Protein AF-A0A2W1BA21-F1 (afdb_monomer_lite)

Sequence (87 aa):
MIIVSKEELLAFKKLDLLYQMNLLREQSARLERRYDCSLEEFRSLVNDSDENYEMWDDLIEWEACQSALSEVSSLMERINAEDIEVR

Structure (mmCIF, N/CA/C/O backbone):
data_AF-A0A2W1BA21-F1
#
_entry.id   AF-A0A2W1BA21-F1
#
loop_
_atom_site.group_PDB
_atom_site.id
_atom_site.type_symbol
_atom_site.label_atom_id
_atom_site.label_alt_id
_atom_site.label_comp_id
_atom_site.label_asym_id
_atom_site.label_entity_id
_atom_site.label_seq_id
_atom_site.pdbx_PDB_ins_code
_atom_site.Cartn_x
_atom_site.Cartn_y
_atom_site.Cartn_z
_atom_site.occupancy
_atom_site.B_iso_or_equiv
_atom_site.auth_seq_id
_atom_s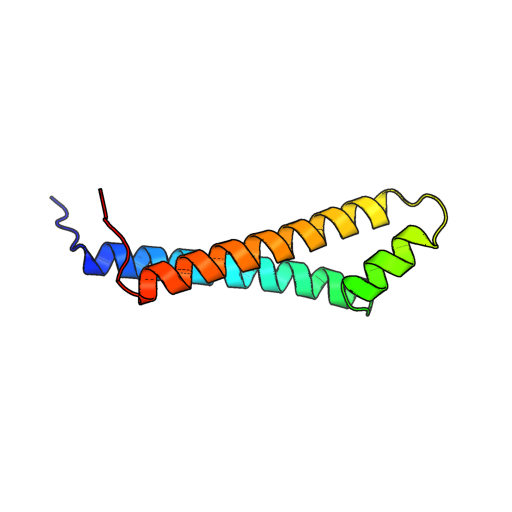ite.auth_comp_id
_atom_site.auth_asym_id
_atom_site.auth_atom_id
_atom_site.pdbx_PDB_model_num
ATOM 1 N N . MET A 1 1 ? -30.053 16.827 20.556 1.00 48.12 1 MET A N 1
ATOM 2 C CA . MET A 1 1 ? -28.774 16.499 21.216 1.00 48.12 1 MET A CA 1
ATOM 3 C C . MET A 1 1 ? -28.449 15.071 20.833 1.00 48.12 1 MET A C 1
ATOM 5 O O . MET A 1 1 ? -29.221 14.190 21.183 1.00 48.12 1 MET A O 1
ATOM 9 N N . ILE A 1 2 ? -27.428 14.867 20.000 1.00 68.44 2 ILE A N 1
ATOM 10 C CA . ILE A 1 2 ? -27.018 13.527 19.565 1.00 68.44 2 ILE A CA 1
ATOM 11 C C . ILE A 1 2 ? -26.066 13.005 20.640 1.00 68.44 2 ILE A C 1
ATOM 13 O O . ILE A 1 2 ? -25.051 13.641 20.915 1.00 68.44 2 ILE A O 1
ATOM 17 N N . ILE A 1 3 ? -26.437 11.907 21.293 1.00 69.12 3 ILE A N 1
ATOM 18 C CA . ILE A 1 3 ? -25.588 11.206 22.256 1.00 69.12 3 ILE A CA 1
ATOM 19 C C . ILE A 1 3 ? -24.973 10.058 21.466 1.00 69.12 3 ILE A C 1
ATOM 21 O O .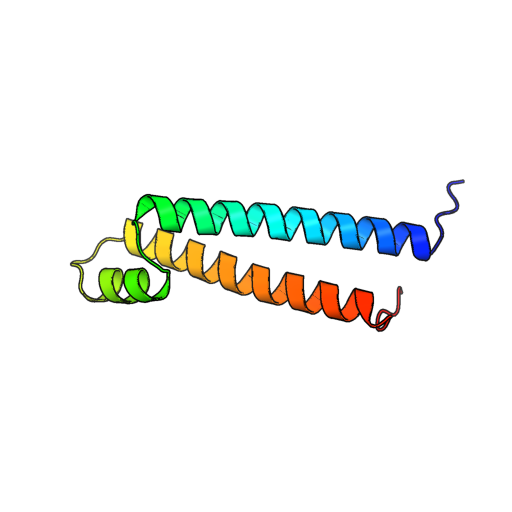 ILE A 1 3 ? -25.687 9.125 21.123 1.00 69.12 3 ILE A O 1
ATOM 25 N N . VAL A 1 4 ? -23.695 10.180 21.114 1.00 69.81 4 VAL A N 1
ATOM 26 C CA . VAL A 1 4 ? -22.956 9.122 20.413 1.00 69.81 4 VAL A CA 1
ATOM 27 C C . VAL A 1 4 ? -22.168 8.340 21.454 1.00 69.81 4 VAL A C 1
ATOM 29 O O . VAL A 1 4 ? -21.452 8.942 22.262 1.00 69.81 4 VAL A O 1
ATOM 32 N N . SER A 1 5 ? -22.305 7.016 21.466 1.00 78.06 5 SER A N 1
ATOM 33 C CA . SER A 1 5 ? -21.520 6.167 22.360 1.00 78.06 5 SER A CA 1
ATOM 34 C C . SER A 1 5 ? -20.073 6.034 21.861 1.00 78.06 5 SER A C 1
ATOM 36 O O . SER A 1 5 ? -19.777 6.173 20.670 1.00 78.06 5 SER A O 1
ATOM 38 N N . LYS A 1 6 ? -19.134 5.740 22.770 1.00 76.75 6 LYS A N 1
ATOM 39 C CA . LYS A 1 6 ? -17.734 5.457 22.398 1.00 76.75 6 LYS A CA 1
ATOM 40 C C . LYS A 1 6 ? -17.650 4.286 21.406 1.00 76.75 6 LYS A C 1
ATOM 42 O O . LYS A 1 6 ? -16.814 4.297 20.509 1.00 76.75 6 LYS A O 1
ATOM 47 N N . GLU A 1 7 ? -18.536 3.305 21.551 1.00 78.06 7 GLU A N 1
ATOM 48 C CA . GLU A 1 7 ? -18.630 2.126 20.686 1.00 78.06 7 GLU A CA 1
ATOM 49 C C . GLU A 1 7 ? -19.059 2.500 19.262 1.00 78.06 7 GLU A C 1
ATOM 51 O O . GLU A 1 7 ? -18.461 2.024 18.299 1.00 78.06 7 GLU A O 1
ATOM 56 N N . GLU A 1 8 ? -20.028 3.409 19.115 1.00 79.50 8 GLU A N 1
ATOM 57 C CA . GLU A 1 8 ? -20.475 3.914 17.811 1.00 79.50 8 GLU A CA 1
ATOM 58 C C . GLU A 1 8 ? -19.371 4.711 17.101 1.00 79.50 8 GLU A C 1
ATOM 60 O O . GLU A 1 8 ? -19.148 4.525 15.902 1.00 79.50 8 GLU A O 1
ATOM 65 N N . LEU A 1 9 ? -18.620 5.542 17.835 1.00 80.12 9 LEU A N 1
ATOM 66 C CA . LEU A 1 9 ? -17.463 6.262 17.285 1.00 80.12 9 LEU A CA 1
ATOM 67 C C . LEU A 1 9 ? -16.355 5.308 16.824 1.00 80.12 9 LEU A C 1
ATOM 69 O O . LEU A 1 9 ? -15.768 5.507 15.758 1.00 80.12 9 LEU A O 1
ATOM 73 N N . LEU A 1 10 ? -16.071 4.261 17.603 1.00 80.81 10 LEU A N 1
ATOM 74 C CA . LEU A 1 10 ? -15.089 3.244 17.229 1.00 80.81 10 LEU A CA 1
ATOM 75 C C . LEU A 1 10 ? -15.546 2.452 16.002 1.00 80.81 10 LEU A C 1
ATOM 77 O O . LEU A 1 10 ? -14.739 2.216 15.105 1.00 80.81 10 LEU A O 1
ATOM 81 N N . ALA A 1 11 ? -16.826 2.081 15.926 1.00 83.31 11 ALA A N 1
ATOM 82 C CA . ALA A 1 11 ? -17.391 1.395 14.768 1.00 83.31 11 ALA A CA 1
ATOM 83 C C . ALA A 1 11 ? -17.278 2.247 13.494 1.00 83.31 11 ALA A C 1
ATOM 85 O O . ALA A 1 11 ? -16.831 1.744 12.463 1.00 83.31 11 ALA A O 1
ATOM 86 N N . PHE A 1 12 ? -17.595 3.544 13.578 1.00 85.62 12 PHE A N 1
ATOM 87 C CA . PHE A 1 12 ? -17.448 4.465 12.451 1.00 85.62 12 PHE A CA 1
ATOM 88 C C . PHE A 1 12 ? -15.987 4.594 12.009 1.00 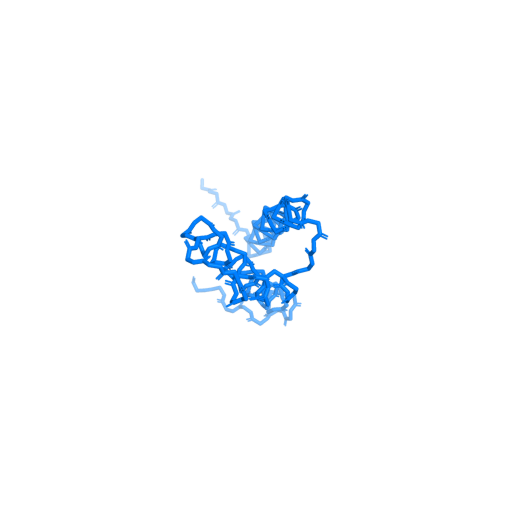85.62 12 PHE A C 1
ATOM 90 O O . PHE A 1 12 ? -15.686 4.491 10.823 1.00 85.62 12 PHE A O 1
ATOM 97 N N . LYS A 1 13 ? -15.058 4.734 12.962 1.00 84.44 13 LYS A N 1
ATOM 98 C CA . LYS A 1 13 ? -13.625 4.822 12.660 1.00 84.44 13 LYS A CA 1
ATOM 99 C C . LYS A 1 13 ? -13.087 3.540 12.021 1.00 84.44 13 LYS A C 1
ATOM 101 O O . LYS A 1 13 ? -12.299 3.619 11.088 1.00 84.44 13 LYS A O 1
ATOM 106 N N . LYS A 1 14 ? -13.533 2.359 12.468 1.00 86.00 14 LYS A N 1
ATOM 107 C CA . LYS A 1 14 ? -13.192 1.084 11.809 1.00 86.00 14 LYS A CA 1
ATOM 108 C C . LYS A 1 14 ? -13.711 1.039 10.374 1.00 86.00 14 LYS A C 1
ATOM 110 O O . LYS A 1 14 ? -12.983 0.597 9.492 1.00 86.00 14 LYS A O 1
ATOM 115 N N . LEU A 1 15 ? -14.944 1.493 10.144 1.00 88.88 15 LEU A N 1
ATOM 116 C CA . LEU A 1 15 ? -15.543 1.533 8.811 1.00 88.88 15 LEU A CA 1
ATOM 117 C C . LEU A 1 15 ? -14.760 2.457 7.867 1.00 88.88 15 LEU A C 1
ATOM 119 O O . LEU A 1 15 ? -14.478 2.075 6.735 1.00 88.88 15 LEU A O 1
ATOM 123 N N . ASP A 1 16 ? -14.369 3.633 8.356 1.00 88.62 16 ASP A N 1
ATOM 124 C CA . ASP A 1 16 ? -13.566 4.600 7.608 1.00 88.62 16 ASP A CA 1
ATOM 125 C C . ASP A 1 16 ? -12.188 4.027 7.239 1.00 88.62 16 ASP A C 1
ATOM 127 O O . ASP A 1 16 ? -11.794 4.059 6.075 1.00 88.62 16 ASP A O 1
ATOM 131 N N . LEU A 1 17 ? -11.501 3.380 8.189 1.00 88.00 17 LEU A N 1
ATOM 132 C CA . LEU A 1 17 ? -10.230 2.702 7.910 1.00 88.00 17 LEU A CA 1
ATOM 133 C C . LEU A 1 17 ? -10.397 1.561 6.898 1.00 88.00 17 LEU A C 1
ATOM 135 O O . LEU A 1 17 ? -9.583 1.435 5.988 1.00 88.00 17 LEU A O 1
ATOM 139 N N . LEU A 1 18 ? -11.453 0.747 7.006 1.00 88.75 18 LEU A N 1
ATOM 140 C CA . LEU A 1 18 ? -11.738 -0.316 6.032 1.00 88.75 18 LEU A CA 1
ATOM 141 C C . LEU A 1 18 ? -11.969 0.243 4.624 1.00 88.75 18 LEU A C 1
ATOM 143 O O . LEU A 1 18 ? -11.491 -0.339 3.650 1.00 88.75 18 LEU A O 1
ATOM 147 N N . TYR A 1 19 ? -12.677 1.367 4.518 1.00 91.12 19 TYR A N 1
ATOM 148 C CA . TYR A 1 19 ? -12.884 2.058 3.251 1.00 91.12 19 TYR A CA 1
ATOM 149 C C . TYR A 1 19 ? -11.558 2.559 2.664 1.00 91.12 19 TYR A C 1
ATOM 151 O O . TYR A 1 19 ? -11.259 2.268 1.506 1.00 91.12 19 TYR A O 1
ATOM 159 N N . GLN A 1 20 ? -10.725 3.224 3.473 1.00 90.75 20 GLN A N 1
ATOM 160 C CA . GLN A 1 20 ? -9.398 3.682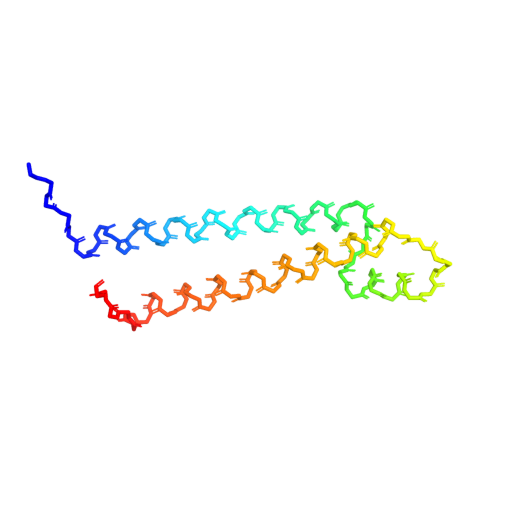 3.050 1.00 90.75 20 GLN A CA 1
ATOM 161 C C . GLN A 1 20 ? -8.507 2.517 2.592 1.00 90.75 20 GLN A C 1
ATOM 163 O O . GLN A 1 20 ? -7.880 2.601 1.538 1.00 90.75 20 GLN A O 1
ATOM 168 N N . MET A 1 21 ? -8.496 1.394 3.323 1.00 90.31 21 MET A N 1
ATOM 169 C CA . MET A 1 21 ? -7.751 0.197 2.912 1.00 90.31 21 MET A CA 1
ATOM 170 C C . MET A 1 21 ? -8.222 -0.346 1.568 1.00 90.31 21 MET A C 1
ATOM 172 O O . MET A 1 21 ? -7.403 -0.803 0.775 1.00 90.31 21 MET A O 1
ATOM 176 N N . ASN A 1 22 ? -9.532 -0.351 1.324 1.00 91.94 22 ASN A N 1
ATOM 177 C CA . ASN A 1 22 ? -10.077 -0.837 0.065 1.00 91.94 22 ASN A CA 1
ATOM 178 C C . ASN A 1 22 ? -9.611 0.049 -1.099 1.00 91.94 22 ASN A C 1
ATOM 180 O O . ASN A 1 22 ? -9.029 -0.459 -2.054 1.00 91.94 22 ASN A O 1
ATOM 184 N N . LEU A 1 23 ? -9.737 1.371 -0.951 1.00 92.88 23 LEU A N 1
ATOM 185 C CA . LEU A 1 23 ? -9.300 2.332 -1.962 1.00 92.88 23 LEU A CA 1
ATOM 186 C C . LEU A 1 23 ? -7.809 2.184 -2.304 1.00 92.88 23 LEU A C 1
ATOM 188 O O . LEU A 1 23 ? -7.447 2.106 -3.476 1.00 92.88 23 LEU A O 1
ATOM 192 N N . LEU A 1 24 ? -6.948 2.091 -1.287 1.00 91.19 24 LEU A N 1
ATOM 193 C CA . LEU A 1 24 ? -5.506 1.929 -1.489 1.00 91.19 24 LEU A CA 1
ATOM 194 C C . LEU A 1 24 ? -5.167 0.584 -2.152 1.00 91.19 24 LEU A C 1
ATOM 196 O O . LEU A 1 24 ? -4.302 0.524 -3.024 1.00 91.19 24 LEU A O 1
ATOM 200 N N . ARG A 1 25 ? -5.871 -0.498 -1.789 1.00 90.75 25 ARG A N 1
ATOM 201 C CA . ARG A 1 25 ? -5.713 -1.809 -2.445 1.00 90.75 25 ARG A CA 1
ATOM 202 C C . ARG A 1 25 ? -6.129 -1.765 -3.908 1.00 90.75 25 ARG A C 1
ATOM 204 O O . ARG A 1 25 ? -5.447 -2.356 -4.739 1.00 90.75 25 ARG A O 1
ATOM 211 N N . GLU A 1 26 ? -7.219 -1.080 -4.236 1.00 92.81 26 GLU A N 1
ATOM 212 C CA . GLU A 1 26 ? -7.647 -0.902 -5.624 1.00 92.81 26 GLU A CA 1
ATOM 213 C C . GLU A 1 26 ? -6.634 -0.087 -6.433 1.00 92.81 26 GLU A C 1
ATOM 215 O O . GLU A 1 26 ? -6.339 -0.455 -7.571 1.00 92.81 26 GLU A O 1
ATOM 220 N N . GLN A 1 27 ? -6.061 0.971 -5.846 1.00 91.56 27 GLN A N 1
ATOM 221 C CA . GLN A 1 27 ? -5.000 1.763 -6.476 1.00 91.56 27 GLN A CA 1
ATOM 222 C C . GLN A 1 27 ? -3.740 0.931 -6.732 1.00 91.56 27 GLN A C 1
ATOM 224 O O . GLN A 1 27 ? -3.256 0.900 -7.863 1.00 91.56 27 GLN A O 1
ATOM 229 N N . SER A 1 28 ? -3.261 0.182 -5.734 1.00 90.75 28 SER A N 1
ATOM 230 C CA . SER A 1 28 ? -2.130 -0.735 -5.920 1.00 90.75 28 SER A CA 1
ATOM 231 C C . SER A 1 28 ? -2.426 -1.806 -6.975 1.00 90.75 28 SER A C 1
ATOM 233 O O . SER A 1 28 ? -1.611 -2.026 -7.862 1.00 90.75 28 SER A O 1
ATOM 235 N N . ALA A 1 29 ? -3.618 -2.413 -6.959 1.00 91.00 29 ALA A N 1
ATOM 236 C CA . ALA A 1 29 ? -4.008 -3.417 -7.952 1.00 91.00 29 ALA A CA 1
ATOM 237 C C . ALA A 1 29 ? -4.157 -2.833 -9.368 1.00 91.00 29 ALA A C 1
ATOM 239 O O . ALA A 1 29 ? -3.990 -3.542 -10.359 1.00 91.00 29 ALA A O 1
ATOM 240 N N . ARG A 1 30 ? -4.504 -1.547 -9.498 1.00 93.19 30 ARG A N 1
ATOM 241 C CA . ARG A 1 30 ? -4.526 -0.849 -10.790 1.00 93.19 30 ARG A CA 1
ATOM 242 C C . ARG A 1 30 ? -3.117 -0.727 -11.365 1.00 93.19 30 ARG A C 1
ATOM 244 O O . ARG A 1 30 ? -2.955 -0.977 -12.554 1.00 93.19 30 ARG A O 1
ATOM 251 N N . LEU A 1 31 ? -2.137 -0.361 -10.539 1.00 90.50 31 LEU A N 1
ATOM 252 C CA . LEU A 1 31 ? -0.732 -0.249 -10.944 1.00 90.50 31 LEU A CA 1
ATOM 253 C C . LEU A 1 31 ? -0.141 -1.628 -11.270 1.00 90.50 31 LEU A C 1
ATOM 255 O O . LEU A 1 31 ? 0.461 -1.795 -12.327 1.00 90.50 31 LEU A O 1
ATOM 259 N N . GLU A 1 32 ? -0.455 -2.641 -10.461 1.00 91.50 32 GLU A N 1
ATOM 260 C CA . GLU A 1 32 ? -0.075 -4.037 -10.714 1.00 91.50 32 GLU A CA 1
ATOM 261 C C . GLU A 1 32 ? -0.603 -4.542 -12.059 1.00 91.50 32 GLU A C 1
ATOM 263 O O . GLU A 1 32 ? 0.148 -5.089 -12.856 1.00 91.50 32 GLU A O 1
ATOM 268 N N . ARG A 1 33 ? -1.873 -4.273 -12.386 1.00 92.25 33 ARG A N 1
ATOM 269 C CA . ARG A 1 33 ? -2.437 -4.623 -13.703 1.00 92.25 33 ARG A CA 1
ATOM 270 C C . ARG A 1 33 ? -1.884 -3.782 -14.852 1.00 92.25 33 ARG A C 1
ATOM 272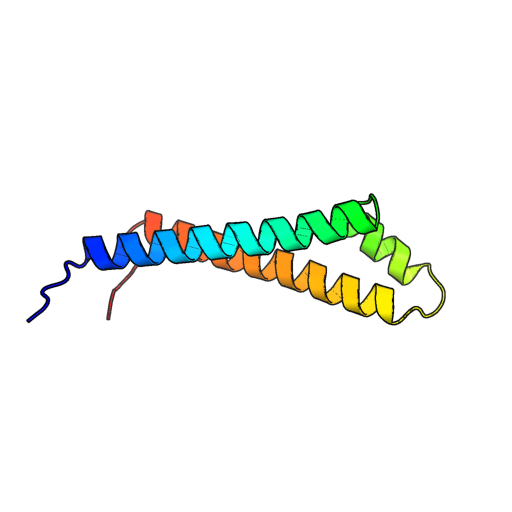 O O . ARG A 1 33 ? -1.896 -4.251 -15.985 1.00 92.25 33 ARG A O 1
ATOM 279 N N . ARG A 1 34 ? -1.479 -2.532 -14.596 1.00 91.19 34 ARG A N 1
ATOM 280 C CA . ARG A 1 34 ? -0.916 -1.636 -15.619 1.00 91.19 34 ARG A CA 1
ATOM 281 C C . ARG A 1 34 ? 0.437 -2.153 -16.103 1.00 91.19 34 ARG A C 1
ATOM 283 O O . ARG A 1 34 ? 0.699 -2.083 -17.300 1.00 91.19 34 ARG A O 1
ATOM 290 N N . TYR A 1 35 ? 1.256 -2.659 -15.184 1.00 88.56 35 TYR A N 1
ATOM 291 C CA . TYR A 1 35 ? 2.621 -3.104 -15.466 1.00 88.56 35 TYR A CA 1
ATOM 292 C C . TYR A 1 35 ? 2.796 -4.628 -15.509 1.00 88.56 35 TYR A C 1
ATOM 294 O O . TYR A 1 35 ? 3.846 -5.091 -15.943 1.00 88.56 35 TYR A O 1
ATOM 302 N N . ASP A 1 36 ? 1.768 -5.390 -15.118 1.00 90.81 36 ASP A N 1
ATOM 303 C CA . ASP A 1 36 ? 1.748 -6.862 -15.059 1.00 90.81 36 ASP A CA 1
ATOM 304 C C . ASP A 1 36 ? 2.929 -7.452 -14.268 1.00 90.81 36 ASP A C 1
ATOM 306 O O . ASP A 1 36 ? 3.480 -8.500 -14.596 1.00 90.81 36 ASP A O 1
ATOM 310 N N . CYS A 1 37 ? 3.347 -6.743 -13.222 1.00 90.69 37 CYS A N 1
ATOM 311 C CA . CYS A 1 37 ? 4.458 -7.118 -12.360 1.00 90.69 37 CYS A CA 1
ATOM 312 C C . CYS A 1 37 ? 4.189 -6.686 -10.919 1.00 90.69 37 CYS A C 1
ATOM 314 O O . CYS A 1 37 ? 3.305 -5.873 -10.656 1.00 90.69 37 CYS A O 1
ATOM 316 N N . SER A 1 38 ? 4.941 -7.234 -9.971 1.00 91.00 38 SER A N 1
ATOM 317 C CA . SER A 1 38 ? 4.907 -6.805 -8.573 1.00 91.00 38 SER A CA 1
ATOM 318 C C . SER A 1 38 ? 5.629 -5.466 -8.370 1.00 91.00 38 SER A C 1
ATOM 320 O O . SER A 1 38 ? 6.474 -5.077 -9.171 1.00 91.00 38 SER A O 1
ATOM 322 N N . LEU A 1 39 ? 5.358 -4.779 -7.253 1.00 89.31 39 LEU A N 1
ATOM 323 C CA . LEU A 1 39 ? 6.037 -3.520 -6.903 1.00 89.31 39 LEU A CA 1
ATOM 324 C C . LEU A 1 39 ? 7.571 -3.649 -6.907 1.00 89.31 39 LEU A C 1
ATOM 326 O O . LEU A 1 39 ? 8.267 -2.747 -7.362 1.00 89.31 39 LEU A O 1
ATOM 330 N N . GLU A 1 40 ? 8.104 -4.766 -6.410 1.00 90.31 40 GLU A N 1
ATOM 331 C CA . GLU A 1 40 ? 9.553 -4.997 -6.379 1.00 90.31 40 GLU A CA 1
ATOM 332 C C . GLU A 1 40 ? 10.131 -5.177 -7.788 1.00 90.31 40 GLU A C 1
ATOM 334 O O . GLU A 1 40 ? 11.166 -4.598 -8.112 1.00 90.31 40 GLU A O 1
ATOM 339 N N . GLU A 1 41 ? 9.436 -5.909 -8.660 1.00 91.50 41 GLU A N 1
ATOM 340 C CA . GLU A 1 41 ? 9.830 -6.043 -10.067 1.00 91.50 41 GLU A CA 1
ATOM 341 C C . GLU A 1 41 ? 9.726 -4.705 -10.805 1.00 91.50 41 GLU A C 1
ATOM 343 O O . GLU A 1 41 ? 10.614 -4.360 -11.584 1.00 91.50 41 GLU A O 1
ATOM 348 N N . PHE A 1 42 ? 8.686 -3.916 -10.521 1.00 91.75 42 PHE A N 1
ATOM 349 C CA . PHE A 1 42 ? 8.515 -2.579 -11.076 1.00 91.75 42 PHE A CA 1
ATOM 350 C C . PHE A 1 42 ? 9.632 -1.630 -10.630 1.00 91.75 42 PHE A C 1
ATOM 352 O O . PHE A 1 42 ? 10.181 -0.896 -11.448 1.00 91.75 42 PHE A O 1
ATOM 359 N N . ARG A 1 43 ? 10.046 -1.694 -9.359 1.00 90.50 43 ARG A N 1
ATOM 360 C CA . ARG A 1 43 ? 11.192 -0.938 -8.838 1.00 90.50 43 ARG A CA 1
ATOM 361 C C . ARG A 1 43 ? 12.472 -1.271 -9.607 1.00 90.50 43 ARG A C 1
ATOM 363 O O . ARG A 1 43 ? 13.220 -0.360 -9.957 1.00 90.50 43 ARG A O 1
ATOM 370 N N . SER A 1 44 ? 12.743 -2.549 -9.876 1.00 91.00 44 SER A N 1
ATOM 371 C CA . SER A 1 44 ? 13.892 -2.947 -10.703 1.00 91.00 44 SER A CA 1
ATOM 372 C C . SER A 1 44 ? 13.760 -2.432 -12.136 1.00 91.00 44 SER A C 1
ATOM 374 O O . SER A 1 44 ? 14.698 -1.834 -12.654 1.00 91.00 44 SER A O 1
ATOM 376 N N . LEU A 1 45 ? 12.576 -2.568 -12.737 1.00 89.88 45 LEU A N 1
ATOM 377 C CA . LEU A 1 45 ? 12.281 -2.099 -14.090 1.00 89.88 45 LEU A CA 1
ATOM 378 C C . LEU A 1 45 ? 12.522 -0.587 -14.247 1.00 89.88 45 LEU A C 1
ATOM 380 O O . LEU A 1 45 ? 13.137 -0.170 -15.223 1.00 89.88 45 LEU A O 1
ATOM 384 N N . VAL A 1 46 ? 12.070 0.231 -13.291 1.00 90.25 46 VAL A N 1
ATOM 385 C CA . VAL A 1 46 ? 12.254 1.694 -13.290 1.00 90.25 46 VAL A CA 1
ATOM 386 C C . VAL A 1 46 ? 13.737 2.073 -13.203 1.00 90.25 46 VAL A C 1
ATOM 388 O O . VAL A 1 46 ? 14.163 3.003 -13.880 1.00 90.25 46 VAL A O 1
ATOM 391 N N . ASN A 1 47 ? 14.529 1.347 -12.404 1.00 87.19 47 ASN A N 1
ATOM 392 C CA . ASN A 1 47 ? 15.967 1.602 -12.254 1.00 87.19 47 ASN A CA 1
ATOM 393 C C . ASN A 1 47 ? 16.793 1.176 -13.478 1.00 87.19 47 ASN A C 1
ATOM 395 O O . ASN A 1 47 ? 17.800 1.815 -13.775 1.00 87.19 47 ASN A O 1
ATOM 399 N N . ASP A 1 48 ? 16.386 0.104 -14.160 1.00 87.56 48 ASP A N 1
ATOM 400 C CA . ASP A 1 48 ? 17.075 -0.423 -15.346 1.00 87.56 48 ASP A CA 1
ATOM 401 C C . ASP A 1 48 ? 16.621 0.256 -16.656 1.00 87.56 48 ASP A C 1
ATOM 403 O O . ASP A 1 48 ? 17.239 0.057 -17.705 1.00 87.56 48 ASP A O 1
ATOM 407 N N . SER A 1 49 ? 15.541 1.043 -16.614 1.00 82.69 49 SER A N 1
ATOM 408 C CA . SER A 1 49 ? 15.017 1.786 -17.765 1.00 82.69 49 SER A CA 1
ATOM 409 C C . SER A 1 49 ? 15.743 3.119 -17.970 1.00 82.69 49 SER A C 1
ATOM 411 O O . SER A 1 49 ? 16.219 3.743 -17.023 1.00 82.69 49 SER A O 1
ATOM 413 N N . ASP A 1 50 ? 15.768 3.598 -19.217 1.00 81.38 50 ASP A N 1
ATOM 414 C CA . ASP A 1 50 ? 16.109 4.996 -19.512 1.00 81.38 50 ASP A CA 1
ATOM 415 C C . ASP A 1 50 ? 15.145 5.956 -18.783 1.00 81.38 50 ASP A C 1
ATOM 417 O O . ASP A 1 50 ? 14.015 5.576 -18.470 1.00 81.38 50 ASP A O 1
ATOM 421 N N . GLU A 1 51 ? 15.578 7.200 -18.522 1.00 81.69 51 GLU A N 1
ATOM 422 C CA . GLU A 1 51 ? 14.812 8.213 -17.771 1.00 81.69 51 GLU A CA 1
ATOM 423 C C . GLU A 1 51 ? 13.357 8.330 -18.264 1.00 81.69 51 GLU A C 1
ATOM 425 O O . GLU A 1 51 ? 13.052 8.991 -19.260 1.00 81.69 51 GLU A O 1
ATOM 430 N N . ASN A 1 52 ? 12.444 7.699 -17.522 1.00 87.88 52 ASN A N 1
ATOM 431 C CA . ASN A 1 52 ? 11.012 7.764 -17.755 1.00 87.88 52 ASN A CA 1
ATOM 432 C C . ASN A 1 52 ? 10.315 8.314 -16.510 1.00 87.88 52 ASN A C 1
ATOM 434 O O . ASN A 1 52 ? 10.017 7.581 -15.567 1.00 87.88 52 ASN A O 1
ATOM 438 N N . TYR A 1 53 ? 10.056 9.621 -16.519 1.00 88.38 53 TYR A N 1
ATOM 439 C CA . TYR A 1 53 ? 9.421 10.326 -15.404 1.00 88.38 53 TYR A CA 1
ATOM 440 C C . TYR A 1 53 ? 8.043 9.761 -15.039 1.00 88.38 53 TYR A C 1
ATOM 442 O O . TYR A 1 53 ? 7.709 9.720 -13.864 1.00 88.38 53 TYR A O 1
ATOM 450 N N . GLU A 1 54 ? 7.278 9.253 -16.010 1.00 90.25 54 GLU A N 1
ATOM 451 C CA . GLU A 1 54 ? 5.962 8.660 -15.741 1.00 90.25 54 GLU A CA 1
ATOM 452 C C . GLU A 1 54 ? 6.083 7.369 -14.919 1.00 90.25 54 GLU A C 1
ATOM 454 O O . GLU A 1 54 ? 5.297 7.130 -14.006 1.00 90.25 54 GLU A O 1
ATOM 459 N N . MET A 1 55 ? 7.103 6.554 -15.196 1.00 91.06 55 MET A N 1
ATOM 460 C CA . MET A 1 55 ? 7.352 5.333 -14.428 1.00 91.06 55 MET A CA 1
ATOM 461 C C . MET A 1 55 ? 7.853 5.640 -13.013 1.00 91.06 55 MET A C 1
ATOM 463 O O . MET A 1 55 ? 7.503 4.930 -12.073 1.00 91.06 55 MET A O 1
ATOM 467 N N . TRP A 1 56 ? 8.644 6.704 -12.852 1.00 91.81 56 TRP A N 1
ATOM 468 C CA . TRP A 1 56 ? 9.050 7.192 -11.534 1.00 91.81 56 TRP A CA 1
ATOM 469 C C . TRP A 1 56 ? 7.862 7.723 -10.727 1.00 91.81 56 TRP A C 1
ATOM 471 O O . TRP A 1 56 ? 7.740 7.382 -9.551 1.00 91.81 56 TRP A O 1
ATOM 481 N N . ASP A 1 57 ? 6.969 8.496 -11.348 1.00 92.94 57 ASP A N 1
ATOM 482 C CA . ASP A 1 57 ? 5.747 8.992 -10.705 1.00 92.94 57 ASP A CA 1
ATOM 483 C C . ASP A 1 57 ? 4.852 7.828 -10.248 1.00 92.94 57 ASP A C 1
ATOM 485 O O . ASP A 1 57 ? 4.419 7.790 -9.094 1.00 92.94 57 ASP A O 1
ATOM 489 N N . ASP A 1 58 ? 4.650 6.832 -11.115 1.00 93.06 58 ASP A N 1
ATOM 490 C CA . ASP A 1 58 ? 3.877 5.631 -10.790 1.00 93.06 58 ASP A CA 1
ATOM 491 C C . ASP A 1 58 ? 4.534 4.797 -9.676 1.00 93.06 58 ASP A C 1
ATOM 493 O O . ASP A 1 58 ? 3.831 4.233 -8.834 1.00 93.06 58 ASP A O 1
ATOM 497 N N . LEU A 1 59 ? 5.871 4.725 -9.630 1.00 93.19 59 LEU A N 1
ATOM 498 C CA . LEU A 1 59 ? 6.599 4.013 -8.573 1.00 93.19 59 LEU A CA 1
ATOM 499 C C . LEU A 1 59 ? 6.369 4.692 -7.223 1.00 93.19 59 LEU A C 1
ATOM 501 O O . LEU A 1 59 ? 6.036 4.024 -6.244 1.00 93.19 59 LEU A O 1
ATOM 505 N N . ILE A 1 60 ? 6.490 6.020 -7.189 1.00 92.94 60 ILE A N 1
ATOM 506 C CA . ILE A 1 60 ? 6.255 6.825 -5.989 1.00 92.94 60 ILE A CA 1
ATOM 507 C C . ILE A 1 60 ? 4.800 6.678 -5.523 1.00 92.94 60 ILE A C 1
ATOM 509 O O . ILE A 1 60 ? 4.561 6.492 -4.327 1.00 92.94 60 ILE A O 1
ATOM 513 N N . GLU A 1 61 ? 3.824 6.719 -6.442 1.00 93.12 61 GLU A N 1
ATOM 514 C CA . GLU A 1 61 ? 2.408 6.488 -6.117 1.00 93.12 61 GLU A CA 1
ATOM 515 C C . GLU A 1 61 ? 2.211 5.107 -5.480 1.00 93.12 61 GLU A C 1
ATOM 517 O O . GLU A 1 61 ? 1.526 4.974 -4.459 1.00 93.12 61 GLU A O 1
ATOM 522 N N . TRP A 1 62 ? 2.834 4.074 -6.046 1.00 93.81 62 TRP A N 1
ATOM 523 C CA . TRP A 1 62 ? 2.679 2.709 -5.563 1.00 93.81 62 TRP A CA 1
ATOM 524 C C . TRP A 1 62 ? 3.306 2.500 -4.180 1.00 93.81 62 TRP A C 1
ATOM 526 O O . TRP A 1 62 ? 2.665 1.933 -3.289 1.00 93.81 62 TRP A O 1
ATOM 536 N N . GLU A 1 63 ? 4.523 2.999 -3.962 1.00 93.19 63 GLU A N 1
ATOM 537 C CA . GLU A 1 63 ? 5.191 2.944 -2.657 1.00 93.19 63 GLU A CA 1
ATOM 538 C C . GLU A 1 63 ? 4.414 3.716 -1.585 1.00 93.19 63 GLU A C 1
ATOM 540 O O . GLU A 1 63 ? 4.281 3.251 -0.445 1.00 93.19 63 GLU A O 1
ATOM 545 N N . ALA A 1 64 ? 3.847 4.870 -1.948 1.00 93.00 64 ALA A N 1
ATOM 546 C CA . ALA A 1 64 ? 2.986 5.642 -1.064 1.00 93.00 64 ALA A CA 1
ATOM 547 C C . ALA A 1 64 ? 1.717 4.858 -0.696 1.00 93.00 64 ALA A C 1
ATOM 549 O O . ALA A 1 64 ? 1.354 4.806 0.482 1.00 93.00 64 ALA A O 1
ATOM 550 N N . CYS A 1 65 ? 1.081 4.183 -1.661 1.00 91.50 65 CYS A N 1
ATOM 551 C CA . CYS A 1 65 ? -0.077 3.326 -1.397 1.00 91.50 65 CYS A CA 1
ATOM 552 C C . CYS A 1 65 ? 0.265 2.179 -0.439 1.00 91.50 65 CYS A C 1
ATOM 554 O O . CYS A 1 65 ? -0.491 1.905 0.496 1.00 91.50 65 CYS A O 1
ATOM 556 N N . GLN A 1 66 ? 1.410 1.520 -0.641 1.00 90.81 66 GLN A N 1
ATOM 557 C CA . GLN A 1 66 ? 1.851 0.415 0.211 1.00 90.81 66 GLN A CA 1
ATOM 558 C C . GLN A 1 66 ? 2.160 0.889 1.639 1.00 90.81 66 GLN A C 1
ATOM 560 O O . GLN A 1 66 ? 1.755 0.248 2.612 1.00 90.81 66 GLN A O 1
ATOM 565 N N . SER A 1 67 ? 2.822 2.039 1.767 1.00 92.75 67 SER A N 1
ATOM 566 C CA . SER A 1 67 ? 3.133 2.648 3.062 1.00 92.75 67 SER A CA 1
ATOM 567 C C . SER A 1 67 ? 1.858 3.047 3.807 1.00 92.75 67 SER A C 1
ATOM 569 O O . SER A 1 67 ? 1.668 2.657 4.960 1.00 92.75 67 SER A O 1
ATOM 571 N N . ALA A 1 68 ? 0.925 3.720 3.126 1.00 91.06 68 ALA A N 1
ATOM 572 C CA . ALA A 1 68 ? -0.370 4.091 3.690 1.00 91.06 68 ALA A CA 1
ATOM 573 C C . ALA A 1 68 ? -1.191 2.859 4.111 1.00 91.06 68 ALA A C 1
ATOM 575 O O . ALA A 1 68 ? -1.818 2.862 5.170 1.00 91.06 68 ALA A O 1
ATOM 576 N N . LEU A 1 69 ? -1.149 1.767 3.338 1.00 91.75 69 LEU A N 1
ATOM 577 C CA . LEU A 1 69 ? -1.795 0.505 3.713 1.00 91.75 69 LEU A CA 1
ATOM 578 C C . LEU A 1 69 ? -1.223 -0.080 5.004 1.00 91.75 69 LEU A C 1
ATOM 580 O O . LEU A 1 69 ? -1.990 -0.543 5.851 1.00 91.75 69 LEU A O 1
ATOM 584 N N . SER A 1 70 ? 0.101 -0.052 5.160 1.00 90.50 70 SER A N 1
ATOM 585 C CA . SER A 1 70 ? 0.774 -0.509 6.378 1.00 90.50 70 SER A CA 1
ATOM 586 C C . SER A 1 70 ? 0.357 0.325 7.595 1.00 90.50 70 SER A C 1
ATOM 588 O O . SER A 1 70 ? 0.001 -0.226 8.639 1.00 90.50 70 SER A O 1
ATOM 590 N N . GLU A 1 71 ? 0.307 1.652 7.451 1.00 90.38 71 GLU A N 1
ATOM 591 C CA . GLU A 1 71 ? -0.130 2.559 8.518 1.00 90.38 71 GLU A CA 1
ATOM 592 C C . GLU A 1 71 ? -1.590 2.329 8.920 1.00 90.38 71 GLU A C 1
ATOM 594 O O . GLU A 1 71 ? -1.893 2.179 10.107 1.00 90.38 71 GLU A O 1
ATOM 599 N N . VAL A 1 72 ? -2.499 2.252 7.944 1.00 89.44 72 VAL A N 1
ATOM 600 C CA . VAL A 1 72 ? -3.927 2.013 8.195 1.00 89.44 72 VAL A CA 1
ATOM 601 C C . VAL A 1 72 ? -4.146 0.636 8.830 1.00 89.44 72 VAL A C 1
ATOM 603 O O . VAL A 1 72 ? -4.959 0.508 9.749 1.00 89.44 72 VAL A O 1
ATOM 606 N N . SER A 1 73 ? -3.387 -0.380 8.408 1.00 86.69 73 SER A N 1
ATOM 607 C CA . SER A 1 73 ? -3.417 -1.709 9.027 1.00 86.69 73 SER A CA 1
ATOM 608 C C . SER A 1 73 ? -2.959 -1.660 10.487 1.00 86.69 73 SER A C 1
ATOM 610 O O . SER A 1 73 ? -3.657 -2.170 11.362 1.00 86.69 73 SER A O 1
ATOM 612 N N . SER A 1 74 ? -1.847 -0.980 10.779 1.00 87.19 74 SER A N 1
ATOM 613 C CA . SER A 1 74 ? -1.353 -0.811 12.152 1.00 87.19 74 SER A CA 1
ATOM 614 C C . SER A 1 74 ? -2.347 -0.040 13.031 1.00 87.19 74 SER A C 1
ATOM 616 O O . SER A 1 74 ? -2.598 -0.410 14.181 1.00 87.19 74 SER A O 1
ATOM 618 N N . LEU A 1 75 ? -2.987 1.002 12.490 1.00 84.62 75 LEU A N 1
ATOM 619 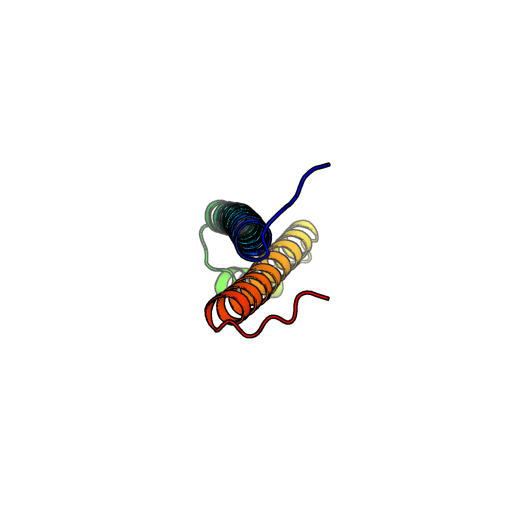C CA . LEU A 1 75 ? -4.064 1.716 13.179 1.00 84.62 75 LEU A CA 1
ATOM 620 C C . LEU A 1 75 ? -5.241 0.787 13.491 1.00 84.62 75 LEU A C 1
ATOM 622 O O . LEU A 1 75 ? -5.762 0.837 14.604 1.00 84.62 75 LEU A O 1
ATOM 626 N N . MET A 1 76 ? -5.640 -0.072 12.551 1.00 83.50 76 MET A N 1
ATOM 627 C CA . MET A 1 76 ? -6.715 -1.045 12.749 1.00 83.50 76 MET A CA 1
ATOM 628 C C . MET A 1 76 ? -6.391 -2.060 13.850 1.00 83.50 76 MET A C 1
ATOM 630 O O . MET A 1 76 ? -7.251 -2.340 14.688 1.00 83.50 76 MET A O 1
ATOM 634 N N . GLU A 1 77 ? -5.157 -2.568 13.892 1.00 83.44 77 GLU A N 1
ATOM 635 C CA . GLU A 1 77 ? -4.686 -3.463 14.955 1.00 83.44 77 GLU A CA 1
ATOM 636 C C . GLU A 1 77 ? -4.757 -2.790 16.328 1.00 83.44 77 GLU A C 1
ATOM 638 O O . GLU A 1 77 ? -5.285 -3.376 17.273 1.00 83.44 77 GLU A O 1
ATOM 643 N N . ARG A 1 78 ? -4.344 -1.521 16.423 1.00 81.31 78 ARG A N 1
ATOM 644 C CA . ARG A 1 78 ? -4.464 -0.724 17.654 1.00 81.31 78 ARG A CA 1
ATOM 645 C C . ARG A 1 78 ? -5.917 -0.514 18.081 1.00 81.31 78 ARG A C 1
ATOM 647 O O . ARG A 1 78 ? -6.209 -0.596 19.270 1.00 81.31 78 ARG A O 1
ATOM 654 N N . ILE A 1 79 ? -6.844 -0.293 17.135 1.00 77.00 79 ILE A N 1
ATOM 655 C CA . ILE A 1 79 ? -8.284 -0.203 17.455 1.00 77.00 79 ILE A CA 1
ATOM 656 C C . ILE A 1 79 ? -8.799 -1.539 18.002 1.00 77.00 79 ILE A C 1
ATOM 658 O O . ILE A 1 79 ? -9.613 -1.562 18.924 1.00 77.00 79 ILE A O 1
ATOM 662 N N . ASN A 1 80 ? -8.363 -2.657 17.421 1.00 72.31 80 ASN A N 1
ATOM 663 C CA . ASN A 1 80 ? -8.808 -3.988 17.829 1.00 72.31 80 ASN A CA 1
ATOM 664 C C . ASN A 1 80 ? -8.219 -4.440 19.169 1.00 72.31 80 ASN A C 1
ATOM 666 O O . ASN A 1 80 ? -8.884 -5.189 19.876 1.00 72.31 80 ASN A O 1
ATOM 670 N N . ALA A 1 81 ? -7.034 -3.957 19.539 1.00 73.94 81 ALA A N 1
ATOM 671 C CA . ALA A 1 81 ? -6.422 -4.208 20.841 1.00 73.94 81 ALA A CA 1
ATOM 672 C C . ALA A 1 81 ? -7.055 -3.399 21.999 1.00 73.94 81 ALA A C 1
ATOM 674 O O . ALA A 1 81 ? -6.525 -3.427 23.103 1.00 73.94 81 ALA A O 1
ATOM 675 N N . GLU A 1 82 ? -8.147 -2.653 21.753 1.00 63.84 82 GLU A N 1
ATOM 676 C CA . GLU A 1 82 ? -8.760 -1.676 22.681 1.00 63.84 82 GLU A CA 1
ATOM 677 C C . GLU A 1 82 ? -7.800 -0.571 23.175 1.00 63.84 82 GLU A C 1
ATOM 679 O O . GLU A 1 82 ? -8.148 0.225 24.049 1.00 63.84 82 GLU A O 1
ATOM 684 N N . ASP A 1 83 ? -6.626 -0.445 22.551 1.00 53.62 83 ASP A N 1
ATOM 685 C CA . ASP A 1 83 ? -5.527 0.448 22.939 1.00 53.62 83 ASP A CA 1
ATOM 686 C C . ASP A 1 83 ? -5.708 1.866 22.361 1.00 53.62 83 ASP A C 1
ATOM 688 O O . ASP A 1 83 ? -4.820 2.468 21.746 1.00 53.62 83 ASP A O 1
ATOM 692 N N . ILE A 1 84 ? -6.936 2.383 22.473 1.00 55.66 84 ILE A N 1
ATOM 693 C CA . ILE A 1 84 ? -7.301 3.722 22.007 1.00 55.66 84 ILE A CA 1
ATOM 694 C C . ILE A 1 84 ? -7.966 4.504 23.132 1.00 55.66 84 ILE A C 1
ATOM 696 O O . ILE A 1 84 ? -9.161 4.365 23.426 1.00 55.66 84 ILE A O 1
ATOM 700 N N . GLU A 1 85 ? -7.185 5.414 23.712 1.00 50.22 85 GLU A N 1
ATOM 701 C CA . GLU A 1 85 ? -7.718 6.569 24.423 1.00 50.22 85 GLU A CA 1
ATOM 702 C C . GLU A 1 85 ? -8.399 7.499 23.413 1.00 50.22 85 GLU A C 1
ATOM 704 O O . GLU A 1 85 ? -7.765 8.163 22.593 1.00 50.22 85 GLU A O 1
ATOM 709 N N . VAL A 1 86 ? -9.729 7.520 23.460 1.00 46.94 86 VAL A N 1
ATOM 710 C CA . VAL A 1 86 ? -10.534 8.540 22.790 1.00 46.94 86 VAL A CA 1
ATOM 711 C C . VAL A 1 86 ? -10.493 9.768 23.702 1.00 46.94 86 VAL A C 1
ATOM 713 O O . VAL A 1 86 ? -11.107 9.744 24.769 1.00 46.94 86 VAL A O 1
ATOM 716 N N . ARG A 1 87 ? -9.701 10.778 23.327 1.00 38.97 87 ARG A N 1
ATOM 717 C CA . ARG A 1 87 ? -9.683 12.109 23.955 1.00 38.97 87 ARG A CA 1
ATOM 718 C C . ARG A 1 87 ? -10.640 13.054 23.248 1.00 38.97 87 ARG A C 1
ATOM 720 O O . ARG A 1 87 ? -10.713 12.969 22.002 1.00 38.97 87 ARG A O 1
#

Radius of gyration: 17.83 Å; chains: 1; bounding box: 46×24×44 Å

Foldseek 3Di:
DDDADPVNVLVVLLVVLVVLLVVLVVLLVVLCVVVVDHLVVLVVVCVPDDDDVVSVVSNVSNVVSVVVNVVSVVVNVCSVVVVDDDD

pLDDT: mean 84.53, std 11.69, range [38.97, 93.81]

Secondary structure (DSSP, 8-state):
-----HHHHHHHHHHHHHHHHHHHHHHHHHHHHHHTS-HHHHHHHHHHSS--HHHHHHHHHHHHHHHHHHHHHHHHHHHHTT-----